Protein AF-A0A929YD66-F1 (afdb_monomer_lite)

Sequence (95 aa):
MQHFTNYSMDYKRYLRIQWRLEWFYDFHPESFDDIPPEQKKLLQETFLYDAPDEGYPESLRDFYDEKISNNKTLHKEMLLAVDALYKVAGAGGVG

Structure (mmCIF, N/CA/C/O backbone):
data_AF-A0A929YD66-F1
#
_entry.id   AF-A0A929YD66-F1
#
loop_
_atom_site.group_PDB
_atom_site.id
_atom_site.type_symbol
_atom_site.label_atom_id
_atom_site.label_alt_id
_atom_site.label_comp_id
_atom_site.label_asym_id
_atom_site.label_entity_id
_atom_site.label_seq_id
_atom_site.pdbx_PDB_ins_code
_atom_site.Cartn_x
_atom_site.Cartn_y
_atom_site.Cartn_z
_atom_site.occupancy
_atom_site.B_iso_or_equiv
_atom_site.auth_seq_id
_atom_site.auth_comp_id
_atom_site.auth_asym_id
_atom_site.auth_atom_id
_atom_site.pdbx_PDB_model_num
ATOM 1 N N . MET A 1 1 ? -4.886 -16.147 -15.320 1.00 40.31 1 MET A N 1
ATOM 2 C CA . MET A 1 1 ? -4.914 -14.688 -15.082 1.00 40.31 1 MET A CA 1
ATOM 3 C C . MET A 1 1 ? -5.963 -14.406 -14.020 1.00 40.31 1 MET A C 1
ATOM 5 O O . MET A 1 1 ? -7.141 -14.613 -14.284 1.00 40.31 1 MET A O 1
ATOM 9 N N . GLN A 1 2 ? -5.567 -14.049 -12.795 1.00 43.84 2 GLN A N 1
ATOM 10 C CA . GLN A 1 2 ? -6.547 -13.610 -11.799 1.00 43.84 2 GLN A CA 1
ATOM 11 C C . GLN A 1 2 ? -6.960 -12.185 -12.161 1.00 43.84 2 GLN A C 1
ATOM 13 O O . GLN A 1 2 ? -6.190 -11.245 -12.011 1.00 43.84 2 GLN A O 1
ATOM 18 N N . HIS A 1 3 ? -8.158 -12.038 -12.719 1.00 44.62 3 HIS A N 1
ATOM 19 C CA . HIS A 1 3 ? -8.727 -10.737 -13.030 1.00 44.62 3 HIS A CA 1
ATOM 20 C C . HIS A 1 3 ? -9.065 -10.021 -11.713 1.00 44.62 3 HIS A C 1
ATOM 22 O O . HIS A 1 3 ? -10.041 -10.351 -11.042 1.00 44.62 3 HIS A O 1
ATOM 28 N N . PHE A 1 4 ? -8.257 -9.031 -11.332 1.00 49.56 4 PHE A N 1
ATOM 29 C CA . PHE A 1 4 ? -8.446 -8.183 -10.145 1.00 49.56 4 PHE A CA 1
ATOM 30 C C . PHE A 1 4 ? -9.652 -7.223 -10.241 1.00 49.56 4 PHE A C 1
ATOM 32 O O . PHE A 1 4 ? -9.770 -6.290 -9.456 1.00 49.56 4 PHE A O 1
ATOM 39 N N . THR A 1 5 ? -10.567 -7.423 -11.191 1.00 46.28 5 THR A N 1
ATOM 40 C CA . THR A 1 5 ? -11.614 -6.451 -11.539 1.00 46.28 5 THR A CA 1
ATOM 41 C C . THR A 1 5 ? -12.874 -6.528 -10.676 1.00 46.28 5 THR A C 1
ATOM 43 O O . THR A 1 5 ? -13.737 -5.668 -10.821 1.00 46.28 5 THR A O 1
ATOM 46 N N . ASN A 1 6 ? -12.990 -7.505 -9.766 1.00 48.34 6 ASN A N 1
ATOM 47 C CA . ASN A 1 6 ? -14.209 -7.714 -8.969 1.00 48.34 6 ASN A CA 1
ATOM 48 C C . ASN A 1 6 ? -13.975 -7.882 -7.457 1.00 48.34 6 ASN A C 1
ATOM 50 O O . ASN A 1 6 ? -14.855 -8.348 -6.738 1.00 48.34 6 ASN A O 1
ATOM 54 N N . TYR A 1 7 ? -12.783 -7.543 -6.960 1.00 57.28 7 TYR A N 1
ATOM 55 C CA . TYR A 1 7 ? -12.424 -7.792 -5.567 1.00 57.28 7 TYR A CA 1
ATOM 56 C C . TYR A 1 7 ? -12.316 -6.495 -4.772 1.00 57.28 7 TYR A C 1
ATOM 58 O O . TYR A 1 7 ? -11.429 -5.681 -5.010 1.00 57.28 7 TYR A O 1
ATOM 66 N N . SER A 1 8 ? -13.189 -6.331 -3.780 1.00 74.88 8 SER A N 1
ATOM 67 C CA . SER A 1 8 ? -13.003 -5.328 -2.735 1.00 74.88 8 SER A CA 1
ATOM 68 C C . SER A 1 8 ? -11.682 -5.579 -2.001 1.00 74.88 8 SER A C 1
ATOM 70 O O . SER A 1 8 ? -11.364 -6.723 -1.663 1.00 74.88 8 SER A O 1
ATOM 72 N N . MET A 1 9 ? -10.923 -4.517 -1.733 1.00 87.25 9 MET A N 1
ATOM 73 C CA . MET A 1 9 ? -9.783 -4.566 -0.822 1.00 87.25 9 MET A CA 1
ATOM 74 C C . MET A 1 9 ? -10.309 -4.659 0.610 1.00 87.25 9 MET A C 1
ATOM 76 O O . MET A 1 9 ? -10.412 -3.644 1.273 1.00 87.25 9 MET A O 1
ATOM 80 N N . ASP A 1 10 ? -10.726 -5.844 1.063 1.00 92.38 10 ASP A N 1
ATOM 81 C CA . ASP A 1 10 ? -11.074 -6.043 2.474 1.00 92.38 10 ASP A CA 1
ATOM 82 C C . ASP A 1 10 ? -9.817 -6.054 3.364 1.00 92.38 10 ASP A C 1
ATOM 84 O O . ASP A 1 10 ? -8.704 -6.274 2.882 1.00 92.38 10 ASP A O 1
ATOM 88 N N . TYR A 1 11 ? -9.983 -5.876 4.678 1.00 94.56 11 TYR A N 1
ATOM 89 C CA . TYR A 1 11 ? -8.850 -5.814 5.608 1.00 94.56 11 TYR A CA 1
ATOM 90 C C . TYR A 1 11 ? -7.959 -7.072 5.582 1.00 94.56 11 TYR A C 1
ATOM 92 O O . TYR A 1 11 ? -6.738 -6.984 5.682 1.00 94.56 11 TYR A O 1
ATOM 100 N N . LYS A 1 12 ? -8.535 -8.269 5.393 1.00 95.12 12 LYS A N 1
ATOM 101 C CA . LYS A 1 12 ? -7.743 -9.512 5.311 1.00 95.12 12 LYS A CA 1
ATOM 102 C C . LYS A 1 12 ? -6.929 -9.577 4.024 1.00 95.12 12 LYS A C 1
ATOM 104 O O . LYS A 1 12 ? -5.893 -10.239 3.976 1.00 95.12 12 LYS A O 1
ATOM 109 N N . ARG A 1 13 ? -7.434 -8.996 2.940 1.00 93.00 13 ARG A N 1
ATOM 110 C CA . ARG A 1 13 ? -6.720 -8.879 1.671 1.00 93.00 13 ARG A CA 1
ATOM 111 C C . ARG A 1 13 ? -5.627 -7.824 1.764 1.00 93.00 13 ARG A C 1
ATOM 113 O O . ARG A 1 13 ? -4.520 -8.104 1.321 1.00 93.00 13 ARG A O 1
ATOM 120 N N . TYR A 1 14 ? -5.930 -6.685 2.379 1.00 95.44 14 TYR A N 1
ATOM 121 C CA . TYR A 1 14 ? -4.972 -5.628 2.676 1.00 95.44 14 TYR A CA 1
ATOM 122 C C . TYR A 1 14 ? -3.735 -6.188 3.394 1.00 95.44 14 TYR A C 1
ATOM 124 O O . TYR A 1 14 ? -2.642 -6.110 2.843 1.00 95.44 14 TYR A O 1
ATOM 132 N N . LEU A 1 15 ? -3.917 -6.893 4.521 1.00 95.25 15 LEU A N 1
ATOM 133 C CA . LEU A 1 15 ? -2.803 -7.494 5.272 1.00 95.25 15 LEU A CA 1
ATOM 134 C C . LEU A 1 15 ? -1.992 -8.508 4.451 1.00 95.25 15 LEU A C 1
ATOM 136 O O . LEU A 1 15 ? -0.769 -8.547 4.525 1.00 95.25 15 LEU A O 1
ATOM 140 N N . ARG A 1 16 ? -2.665 -9.330 3.633 1.00 94.31 16 ARG A N 1
ATOM 141 C CA . ARG A 1 16 ? -1.981 -10.306 2.768 1.00 94.31 16 ARG A CA 1
ATOM 142 C C . ARG A 1 16 ? -1.110 -9.641 1.708 1.00 94.31 16 ARG A C 1
ATOM 144 O O . ARG A 1 16 ? -0.059 -10.178 1.374 1.00 94.31 16 ARG A O 1
ATOM 151 N N . ILE A 1 17 ? -1.565 -8.520 1.155 1.00 94.25 17 ILE A N 1
ATOM 152 C CA . ILE A 1 17 ? -0.778 -7.752 0.191 1.00 94.25 17 ILE A CA 1
ATOM 153 C C . ILE A 1 17 ? 0.364 -7.042 0.912 1.00 94.25 17 ILE A C 1
ATOM 155 O O . ILE A 1 17 ? 1.486 -7.134 0.431 1.00 94.25 17 ILE A O 1
ATOM 159 N N . GLN A 1 18 ? 0.108 -6.436 2.075 1.00 93.56 18 GLN A N 1
ATOM 160 C CA . GLN A 1 18 ? 1.130 -5.775 2.887 1.00 93.56 18 GLN A CA 1
ATOM 161 C C . GLN A 1 18 ? 2.324 -6.702 3.164 1.00 93.56 18 GLN A C 1
ATOM 163 O O . GLN A 1 18 ? 3.429 -6.401 2.728 1.00 93.56 18 GLN A O 1
ATOM 168 N N . TRP A 1 19 ? 2.095 -7.886 3.744 1.00 91.62 19 TRP A N 1
ATOM 169 C CA . TRP A 1 19 ? 3.167 -8.864 4.001 1.00 91.62 19 TRP A CA 1
ATOM 170 C C . TRP A 1 19 ? 3.931 -9.286 2.747 1.00 91.62 19 TRP A C 1
ATOM 172 O O . TRP A 1 19 ? 5.113 -9.622 2.793 1.00 91.62 19 TRP A O 1
ATOM 182 N N . ARG A 1 20 ? 3.256 -9.314 1.597 1.00 91.38 20 ARG A N 1
ATOM 183 C CA . ARG A 1 20 ? 3.897 -9.698 0.344 1.00 91.38 20 ARG A CA 1
ATOM 184 C C . ARG A 1 20 ? 4.724 -8.562 -0.251 1.00 91.38 20 ARG A C 1
ATOM 186 O O . ARG A 1 20 ? 5.733 -8.848 -0.886 1.00 91.38 20 ARG A O 1
ATOM 193 N N . LEU A 1 21 ? 4.310 -7.313 -0.049 1.00 92.19 21 LEU A N 1
ATOM 194 C CA . LEU A 1 21 ? 5.084 -6.133 -0.423 1.00 92.19 21 LEU A CA 1
ATOM 195 C C . LEU A 1 21 ? 6.305 -5.957 0.477 1.00 92.19 21 LEU A C 1
ATOM 197 O O . LEU A 1 21 ? 7.366 -5.668 -0.055 1.00 92.19 21 LEU A O 1
ATOM 201 N N . GLU A 1 22 ? 6.188 -6.226 1.780 1.00 90.19 22 GLU A N 1
ATOM 202 C CA . GLU A 1 22 ? 7.337 -6.299 2.699 1.00 90.19 22 GLU A CA 1
ATOM 203 C C . GLU A 1 22 ? 8.368 -7.319 2.192 1.00 90.19 22 GLU A C 1
ATOM 205 O O . GLU A 1 22 ? 9.538 -6.996 2.029 1.00 90.19 22 GLU A O 1
ATOM 210 N N . TRP A 1 23 ? 7.922 -8.516 1.789 1.00 91.12 23 TRP A N 1
ATOM 211 C CA . TRP A 1 23 ? 8.815 -9.500 1.169 1.00 91.12 23 TRP A CA 1
ATOM 212 C C . TRP A 1 23 ? 9.457 -8.991 -0.134 1.00 91.12 23 TRP A C 1
ATOM 214 O O . TRP A 1 23 ? 10.647 -9.194 -0.354 1.00 91.12 23 TRP A O 1
ATOM 224 N N . PHE A 1 24 ? 8.704 -8.331 -1.021 1.00 91.00 24 PHE A N 1
ATOM 225 C CA . PHE A 1 24 ? 9.313 -7.740 -2.218 1.00 91.00 24 PHE A CA 1
ATOM 226 C C . PHE A 1 24 ? 10.337 -6.664 -1.852 1.00 91.00 24 PHE A C 1
ATOM 228 O O . PHE A 1 24 ? 11.365 -6.585 -2.507 1.00 91.00 24 PHE A O 1
ATOM 235 N N . TYR A 1 25 ? 10.084 -5.864 -0.820 1.00 89.69 25 TYR A N 1
ATOM 236 C CA . TYR A 1 25 ? 10.994 -4.807 -0.392 1.00 89.69 25 TYR A CA 1
ATOM 237 C C . TYR A 1 25 ? 12.306 -5.378 0.160 1.00 89.69 25 TYR A C 1
ATOM 239 O O . TYR A 1 25 ? 13.380 -4.905 -0.200 1.00 89.69 25 TYR A O 1
ATOM 247 N N . ASP A 1 26 ? 12.226 -6.448 0.953 1.00 90.19 26 ASP A N 1
ATOM 248 C CA . ASP A 1 26 ? 13.396 -7.089 1.559 1.00 90.19 26 ASP A CA 1
ATOM 249 C C . ASP A 1 26 ? 14.253 -7.870 0.550 1.00 90.19 26 ASP A C 1
ATOM 251 O O . ASP A 1 26 ? 15.476 -7.930 0.686 1.00 90.19 26 ASP A O 1
ATOM 255 N N . PHE A 1 27 ? 13.624 -8.506 -0.447 1.00 90.50 27 PHE A N 1
ATOM 256 C CA . PHE A 1 27 ? 14.301 -9.465 -1.332 1.00 90.50 27 PHE A CA 1
ATOM 257 C C . PHE A 1 27 ? 14.453 -9.004 -2.785 1.00 90.50 27 PHE A C 1
ATOM 259 O O . PHE A 1 27 ? 15.335 -9.510 -3.476 1.00 90.50 27 PHE A O 1
ATOM 266 N N . HIS A 1 28 ? 13.608 -8.081 -3.244 1.00 90.00 28 HIS A N 1
ATOM 267 C CA . HIS A 1 28 ? 13.569 -7.574 -4.620 1.00 90.00 28 HIS A CA 1
ATOM 268 C C . HIS A 1 28 ? 13.249 -6.066 -4.685 1.00 90.00 28 HIS A C 1
ATOM 270 O O . HIS A 1 28 ? 12.320 -5.663 -5.404 1.00 90.00 28 HIS A O 1
ATOM 276 N N . PRO A 1 29 ? 13.960 -5.209 -3.926 1.00 90.31 29 PRO A N 1
ATOM 277 C CA . PRO A 1 29 ? 13.675 -3.775 -3.884 1.00 90.31 29 PRO A CA 1
ATOM 278 C C . PRO A 1 29 ? 13.742 -3.116 -5.271 1.00 90.31 29 PRO A C 1
ATOM 280 O O . PRO A 1 29 ? 12.985 -2.182 -5.538 1.00 90.31 29 PRO A O 1
ATOM 283 N N . GLU A 1 30 ? 14.563 -3.646 -6.184 1.00 91.06 30 GLU A N 1
ATOM 284 C CA . GLU A 1 30 ? 14.690 -3.184 -7.570 1.00 91.06 30 GLU A CA 1
ATOM 285 C C . GLU A 1 30 ? 13.364 -3.226 -8.342 1.00 91.06 30 GLU A C 1
ATOM 287 O O . GLU A 1 30 ? 13.110 -2.373 -9.189 1.00 91.06 30 GLU A O 1
ATOM 292 N N . SER A 1 31 ? 12.462 -4.151 -7.993 1.00 90.88 31 SER A N 1
ATOM 293 C CA . SER A 1 31 ? 11.153 -4.265 -8.650 1.00 90.88 31 SER A CA 1
ATOM 294 C C . SER A 1 31 ? 10.299 -3.008 -8.465 1.00 90.88 31 SER A C 1
ATOM 296 O O . SER A 1 31 ? 9.448 -2.702 -9.298 1.00 90.88 31 SER A O 1
ATOM 298 N N . PHE A 1 32 ? 10.505 -2.258 -7.380 1.00 91.50 32 PHE A N 1
ATOM 299 C CA . PHE A 1 32 ? 9.776 -1.014 -7.141 1.00 91.50 32 PHE A CA 1
ATOM 300 C C . PHE A 1 32 ? 10.301 0.155 -7.978 1.00 91.50 32 PHE A C 1
ATOM 302 O O . PHE A 1 32 ? 9.568 1.126 -8.163 1.00 91.50 32 PHE A O 1
ATOM 309 N N . ASP A 1 33 ? 11.535 0.089 -8.478 1.00 90.75 33 ASP A N 1
ATOM 310 C CA . ASP A 1 33 ? 12.095 1.116 -9.364 1.00 90.75 33 ASP A CA 1
ATOM 311 C C . ASP A 1 33 ? 11.604 0.958 -10.811 1.00 90.75 33 ASP A C 1
ATOM 313 O O . ASP A 1 33 ? 11.571 1.933 -11.563 1.00 90.75 33 ASP A O 1
ATOM 317 N N . ASP A 1 34 ? 11.137 -0.241 -11.169 1.00 93.06 34 ASP A N 1
ATOM 318 C CA . ASP A 1 34 ? 10.636 -0.577 -12.505 1.00 93.06 34 ASP A CA 1
ATOM 319 C C . ASP A 1 34 ? 9.132 -0.295 -12.703 1.00 93.06 34 ASP A C 1
ATOM 321 O O . ASP A 1 34 ? 8.610 -0.429 -13.816 1.00 93.06 34 ASP A O 1
ATOM 325 N N . ILE A 1 35 ? 8.411 0.117 -11.654 1.00 94.44 35 ILE A N 1
ATOM 326 C CA . ILE A 1 35 ? 7.014 0.575 -11.758 1.00 94.44 35 ILE A CA 1
ATOM 327 C C . ILE A 1 35 ? 6.925 2.110 -11.849 1.00 94.44 35 ILE A C 1
ATOM 329 O O . ILE A 1 35 ? 7.812 2.817 -11.371 1.00 94.44 35 ILE A O 1
ATOM 333 N N . PRO A 1 36 ? 5.842 2.674 -12.425 1.00 95.56 36 PRO A N 1
ATOM 334 C CA . PRO A 1 36 ? 5.639 4.120 -12.466 1.00 95.56 36 PRO A CA 1
ATOM 335 C C . PRO A 1 36 ? 5.790 4.793 -11.085 1.00 95.56 36 PRO A C 1
ATOM 337 O O . PRO A 1 36 ? 5.230 4.285 -10.109 1.00 95.56 36 PRO A O 1
ATOM 340 N N . PRO A 1 37 ? 6.438 5.975 -10.987 1.00 94.62 37 PRO A N 1
ATOM 341 C CA . PRO A 1 37 ? 6.679 6.647 -9.705 1.00 94.62 37 PRO A CA 1
ATOM 342 C C . PRO A 1 37 ? 5.414 6.909 -8.879 1.00 94.62 37 PRO A C 1
ATOM 344 O O . PRO A 1 37 ? 5.431 6.789 -7.658 1.00 94.62 37 PRO A O 1
ATOM 347 N N . GLU A 1 38 ? 4.296 7.221 -9.538 1.00 95.25 38 GLU A N 1
ATOM 348 C CA . GLU A 1 38 ? 3.001 7.424 -8.875 1.00 95.25 38 GLU A CA 1
ATOM 349 C C . GLU A 1 38 ? 2.472 6.133 -8.234 1.00 95.25 38 GLU A C 1
ATOM 351 O O . GLU A 1 38 ? 1.921 6.168 -7.136 1.00 95.25 38 GLU A O 1
ATOM 356 N N . GLN A 1 39 ? 2.685 4.982 -8.879 1.00 95.56 39 GLN A N 1
ATOM 357 C CA . GLN A 1 39 ? 2.299 3.677 -8.341 1.00 95.56 39 GLN A CA 1
ATOM 358 C C . GLN A 1 39 ? 3.216 3.253 -7.197 1.00 95.56 39 GLN A C 1
ATOM 360 O O . GLN A 1 39 ? 2.719 2.780 -6.178 1.00 95.56 39 GLN A O 1
ATOM 365 N N . LYS A 1 40 ? 4.532 3.481 -7.321 1.00 94.69 40 LYS A N 1
ATOM 366 C CA . LYS A 1 40 ? 5.485 3.268 -6.222 1.00 94.69 40 LYS A CA 1
ATOM 367 C C . LYS A 1 40 ? 5.085 4.080 -4.993 1.00 94.69 40 LYS A C 1
ATOM 369 O O . LYS A 1 40 ? 4.964 3.526 -3.907 1.00 94.69 40 LYS A O 1
ATOM 374 N N . LYS A 1 41 ? 4.815 5.375 -5.170 1.00 93.62 41 LYS A N 1
ATOM 375 C CA . LYS A 1 41 ? 4.386 6.258 -4.082 1.00 93.62 41 LYS A CA 1
ATOM 376 C C . LYS A 1 41 ? 3.074 5.789 -3.453 1.00 93.62 41 LYS A C 1
ATOM 378 O O . LYS A 1 41 ? 2.979 5.711 -2.235 1.00 93.62 41 LYS A O 1
ATOM 383 N N . LEU A 1 42 ? 2.091 5.420 -4.273 1.00 95.38 42 LEU A N 1
ATOM 384 C CA . LEU A 1 42 ? 0.818 4.896 -3.787 1.00 95.38 42 LEU A CA 1
ATOM 385 C C . LEU A 1 42 ? 1.006 3.642 -2.923 1.00 95.38 42 LEU A C 1
ATOM 387 O O . LEU A 1 42 ? 0.407 3.538 -1.853 1.00 95.38 42 LEU A O 1
ATOM 391 N N . LEU A 1 43 ? 1.810 2.678 -3.379 1.00 94.38 43 LEU A N 1
ATOM 392 C CA . LEU A 1 43 ? 2.060 1.459 -2.614 1.00 94.38 43 LEU A CA 1
ATOM 393 C C . LEU A 1 43 ? 2.792 1.781 -1.301 1.00 94.38 43 LEU A C 1
ATOM 395 O O . LEU A 1 43 ? 2.431 1.217 -0.271 1.00 94.38 43 LEU A O 1
ATOM 399 N N . GLN A 1 44 ? 3.745 2.717 -1.316 1.00 92.19 44 GLN A N 1
ATOM 400 C CA . GLN A 1 44 ? 4.475 3.158 -0.123 1.00 92.19 44 GLN A CA 1
ATOM 401 C C . GLN A 1 44 ? 3.531 3.788 0.910 1.00 92.19 44 GLN A C 1
ATOM 403 O O . GLN A 1 44 ? 3.516 3.391 2.071 1.00 92.19 44 GLN A O 1
ATOM 408 N N . GLU A 1 45 ? 2.677 4.717 0.479 1.00 92.56 45 GLU A N 1
ATOM 409 C CA . GLU A 1 45 ? 1.739 5.423 1.359 1.00 92.56 45 GLU A CA 1
ATOM 410 C C . GLU A 1 45 ? 0.621 4.520 1.891 1.00 92.56 45 GLU A C 1
ATOM 412 O O . GLU A 1 45 ? 0.107 4.757 2.982 1.00 92.56 45 GLU A O 1
ATOM 417 N N . THR A 1 46 ? 0.218 3.498 1.130 1.00 93.56 46 THR A N 1
ATOM 418 C CA . THR A 1 46 ? -0.921 2.645 1.504 1.00 93.56 46 THR A CA 1
ATOM 419 C C . THR A 1 46 ? -0.525 1.360 2.206 1.00 93.56 46 THR A C 1
ATOM 421 O O . THR A 1 46 ? -1.328 0.861 2.982 1.00 93.56 46 THR A O 1
ATOM 424 N N . PHE A 1 47 ? 0.671 0.823 1.966 1.00 92.06 47 PHE A N 1
ATOM 425 C CA . PHE A 1 47 ? 1.148 -0.412 2.598 1.00 92.06 47 PHE A CA 1
ATOM 426 C C . PHE A 1 47 ? 2.329 -0.197 3.543 1.00 92.06 47 PHE A C 1
ATOM 428 O O . PHE A 1 47 ? 2.749 -1.150 4.193 1.00 92.06 47 PHE A O 1
ATOM 435 N N . LEU A 1 48 ? 2.808 1.044 3.665 1.00 87.94 48 LEU A N 1
ATOM 436 C CA . LEU A 1 48 ? 3.708 1.494 4.727 1.00 87.94 48 LEU A CA 1
ATOM 437 C C . LEU A 1 48 ? 5.068 0.780 4.750 1.00 87.94 48 LEU A C 1
ATOM 439 O O . LEU A 1 48 ? 5.721 0.738 5.790 1.00 87.94 48 LEU A O 1
ATOM 443 N N . TYR A 1 49 ? 5.521 0.244 3.613 1.00 78.38 49 TYR A N 1
ATOM 444 C CA . TYR A 1 49 ? 6.930 -0.123 3.476 1.00 78.38 49 TYR A CA 1
ATOM 445 C C . TYR A 1 49 ? 7.764 1.161 3.407 1.00 78.38 49 TYR A C 1
ATOM 447 O O . TYR A 1 49 ? 7.320 2.149 2.826 1.00 78.38 49 TYR A O 1
ATOM 455 N N . ASP A 1 50 ? 8.948 1.171 4.020 1.00 79.25 50 ASP A N 1
ATOM 456 C CA . ASP A 1 50 ? 9.830 2.352 4.103 1.00 79.25 50 ASP A CA 1
ATOM 457 C C . ASP A 1 50 ? 9.244 3.559 4.876 1.00 79.25 50 ASP A C 1
ATOM 459 O O . ASP A 1 50 ? 9.775 4.668 4.819 1.00 79.25 50 ASP A O 1
ATOM 463 N N . ALA A 1 51 ? 8.140 3.375 5.611 1.00 82.25 51 ALA A N 1
ATOM 464 C CA . ALA A 1 51 ? 7.651 4.395 6.535 1.00 82.25 51 ALA A CA 1
ATOM 465 C C . ALA A 1 51 ? 8.609 4.500 7.740 1.00 82.25 51 ALA A C 1
ATOM 467 O O . ALA A 1 51 ? 8.977 3.466 8.302 1.00 82.25 51 ALA A O 1
ATOM 468 N N . PRO A 1 52 ? 9.012 5.714 8.170 1.00 80.94 52 PRO A N 1
ATOM 469 C CA . PRO A 1 52 ? 9.794 5.866 9.393 1.00 80.94 52 PRO A CA 1
ATOM 470 C C . PRO A 1 52 ? 8.975 5.385 10.594 1.00 80.94 52 PRO A C 1
ATOM 472 O O . PRO A 1 52 ? 7.752 5.523 10.589 1.00 80.94 52 PRO A O 1
ATOM 475 N N . ASP A 1 53 ? 9.637 4.900 11.647 1.00 80.12 53 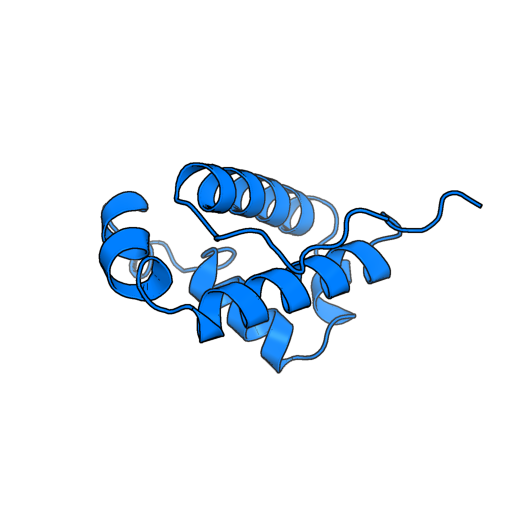ASP A N 1
ATOM 476 C CA . ASP A 1 53 ? 8.963 4.407 12.862 1.00 80.12 53 ASP A CA 1
ATOM 477 C C . ASP A 1 53 ? 7.976 5.438 13.442 1.00 80.12 53 ASP A C 1
ATOM 479 O O . ASP A 1 53 ? 6.876 5.094 13.862 1.00 80.12 53 ASP A O 1
ATOM 483 N N . GLU A 1 54 ? 8.333 6.725 13.394 1.00 80.19 54 GLU A N 1
ATOM 484 C CA . GLU A 1 54 ? 7.495 7.849 13.841 1.00 80.19 54 GLU A CA 1
ATOM 485 C C . GLU A 1 54 ? 6.242 8.069 12.971 1.00 80.19 54 GLU A C 1
ATOM 487 O O . GLU A 1 54 ? 5.278 8.694 13.410 1.00 80.19 54 GLU A O 1
ATOM 492 N N . GLY A 1 55 ? 6.262 7.583 11.729 1.00 76.69 55 GLY A N 1
ATOM 493 C CA . GLY A 1 55 ? 5.164 7.658 10.766 1.00 76.69 55 GLY A CA 1
ATOM 494 C C . GLY A 1 55 ? 4.326 6.382 10.679 1.00 76.69 55 GLY A C 1
ATOM 495 O O . GLY A 1 55 ? 3.345 6.362 9.932 1.00 76.69 55 GLY A O 1
ATOM 496 N N . TYR A 1 56 ? 4.687 5.325 11.413 1.00 85.19 56 TYR A N 1
ATOM 497 C CA . TYR A 1 56 ? 3.930 4.078 11.420 1.00 85.19 56 TYR A CA 1
ATOM 498 C C . TYR A 1 56 ? 2.688 4.211 12.320 1.00 85.19 56 TYR A C 1
ATOM 500 O O . TYR A 1 56 ? 2.793 4.683 13.454 1.00 85.19 56 TYR A O 1
ATOM 508 N N . PRO A 1 57 ? 1.487 3.816 11.859 1.00 89.31 57 PRO A N 1
ATOM 509 C CA . PRO A 1 57 ? 0.280 3.925 12.665 1.00 89.31 57 PRO A CA 1
ATOM 510 C C . PRO A 1 57 ? 0.329 2.970 13.862 1.00 89.31 57 PRO A C 1
ATOM 512 O O . PRO A 1 57 ? 0.776 1.830 13.743 1.00 89.31 57 PRO A O 1
ATOM 515 N N . GLU A 1 58 ? -0.248 3.385 14.992 1.00 90.06 58 GLU A N 1
ATOM 516 C CA . GLU A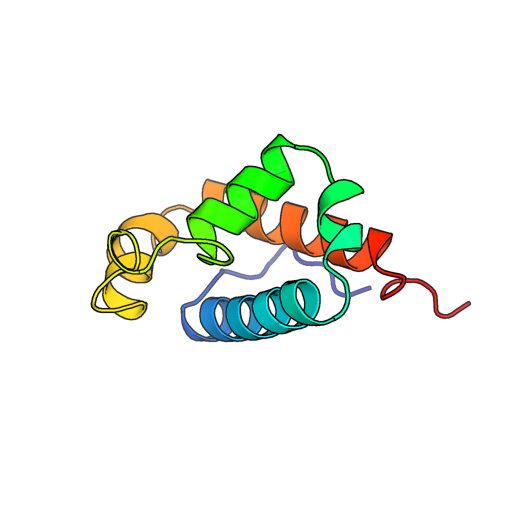 1 58 ? -0.401 2.525 16.180 1.00 90.06 58 GLU A CA 1
ATOM 517 C C . GLU A 1 58 ? -1.199 1.240 15.877 1.00 90.06 58 GLU A C 1
ATOM 519 O O . GLU A 1 58 ? -1.030 0.212 16.532 1.00 90.06 58 GLU A O 1
ATOM 524 N N . SER A 1 59 ? -2.076 1.296 14.870 1.00 93.44 59 SER A N 1
ATOM 525 C CA . SER A 1 59 ? -2.962 0.211 14.463 1.00 93.44 59 SER A CA 1
ATOM 526 C C . SER A 1 59 ? -3.169 0.222 12.950 1.00 93.44 59 SER A C 1
ATOM 528 O O . SER A 1 59 ? -3.789 1.126 12.386 1.00 93.44 59 SER A O 1
ATOM 530 N N . LEU A 1 60 ? -2.711 -0.842 12.282 1.00 93.12 60 LEU A N 1
ATOM 531 C CA . LEU A 1 60 ? -2.986 -1.072 10.856 1.00 93.12 60 LEU A CA 1
ATOM 532 C C . LEU A 1 60 ? -4.487 -1.176 10.566 1.00 93.12 60 LEU A C 1
ATOM 534 O O . LEU A 1 60 ? -4.929 -0.866 9.460 1.00 93.12 60 LEU A O 1
ATOM 538 N N . ARG A 1 61 ? -5.276 -1.616 11.555 1.00 95.50 61 ARG A N 1
ATOM 539 C CA . ARG A 1 61 ? -6.725 -1.718 11.417 1.00 95.50 61 ARG A CA 1
ATOM 540 C C . ARG A 1 61 ? -7.366 -0.342 11.336 1.00 95.50 61 ARG A C 1
ATOM 542 O O . ARG A 1 61 ? -8.173 -0.124 10.437 1.00 95.50 61 ARG A O 1
ATOM 549 N N . ASP A 1 62 ? -6.985 0.559 12.233 1.00 95.56 62 ASP A N 1
ATOM 550 C CA . ASP A 1 62 ? -7.550 1.907 12.281 1.00 95.56 62 ASP A CA 1
ATOM 551 C C . ASP A 1 62 ? -7.105 2.720 11.063 1.00 95.56 62 ASP A C 1
ATOM 553 O O . ASP A 1 62 ? -7.933 3.366 10.423 1.00 95.56 62 ASP A O 1
ATOM 557 N N . PHE A 1 63 ? -5.839 2.578 10.648 1.00 95.19 63 PHE A N 1
ATOM 558 C CA . PHE A 1 63 ? -5.345 3.151 9.394 1.00 95.19 63 PHE A CA 1
ATOM 559 C C . PHE A 1 63 ? -6.165 2.686 8.180 1.00 95.19 63 PHE A C 1
ATOM 561 O O . PHE A 1 63 ? -6.620 3.504 7.376 1.00 95.19 63 PHE A O 1
ATOM 568 N N . TYR A 1 64 ? -6.397 1.374 8.057 1.00 95.88 64 TYR A N 1
ATOM 569 C CA . TYR A 1 64 ? -7.212 0.820 6.977 1.00 95.88 64 TYR A CA 1
ATOM 570 C C . TYR A 1 64 ? -8.660 1.326 7.040 1.00 95.88 64 TYR A C 1
ATOM 572 O O . TYR A 1 64 ? -9.216 1.716 6.010 1.00 95.88 64 TYR A O 1
ATOM 580 N N . ASP A 1 65 ? -9.282 1.330 8.220 1.00 95.81 65 ASP A N 1
ATOM 581 C CA . ASP A 1 65 ? -10.675 1.751 8.374 1.00 95.81 65 ASP A CA 1
ATOM 582 C C . ASP A 1 65 ? -10.843 3.247 8.035 1.00 95.81 65 ASP A C 1
ATOM 584 O O . ASP A 1 65 ? -11.808 3.597 7.348 1.00 95.81 65 ASP A O 1
ATOM 588 N N . GLU A 1 66 ? -9.882 4.103 8.401 1.00 94.69 66 GLU A N 1
ATOM 589 C CA . GLU A 1 66 ? -9.899 5.546 8.122 1.00 94.69 66 GLU A CA 1
ATOM 590 C C . GLU A 1 66 ? -9.584 5.888 6.657 1.00 94.69 66 GLU A C 1
ATOM 592 O O . GLU A 1 66 ? -10.298 6.679 6.033 1.00 94.69 66 GLU A O 1
ATOM 597 N N . LYS A 1 67 ? -8.503 5.331 6.096 1.00 92.69 67 LYS A N 1
ATOM 598 C CA . LYS A 1 67 ? -7.958 5.780 4.801 1.00 92.69 67 LYS A CA 1
ATOM 599 C C . LYS A 1 67 ? -8.420 4.944 3.613 1.00 92.69 67 LYS A C 1
ATOM 601 O O . LYS A 1 67 ? -8.511 5.465 2.500 1.00 92.69 67 LYS A O 1
ATOM 606 N N . ILE A 1 68 ? -8.695 3.658 3.832 1.00 94.69 68 ILE A N 1
ATOM 607 C CA . ILE A 1 68 ? -8.822 2.672 2.752 1.00 94.69 68 ILE A CA 1
ATOM 608 C C . ILE A 1 68 ? -10.265 2.187 2.617 1.00 94.69 68 ILE A C 1
ATOM 610 O O . ILE A 1 68 ? -10.844 2.323 1.543 1.00 94.69 68 ILE A O 1
ATOM 614 N N . SER A 1 69 ? -10.875 1.704 3.703 1.00 94.12 69 SER A N 1
ATOM 615 C CA . SER A 1 69 ? -12.088 0.867 3.698 1.00 94.12 69 SER A CA 1
ATOM 616 C C . SER A 1 69 ? -13.243 1.355 2.808 1.00 94.12 69 SER A C 1
ATOM 618 O O . SER A 1 69 ? -13.902 0.554 2.138 1.00 94.12 69 SER A O 1
ATOM 620 N N . ASN A 1 70 ? -13.479 2.669 2.775 1.00 91.19 70 ASN A N 1
ATOM 621 C CA . ASN A 1 70 ? -14.592 3.299 2.065 1.00 91.19 70 ASN A CA 1
ATOM 622 C C . ASN A 1 70 ? -14.180 3.952 0.731 1.00 91.19 70 ASN A C 1
ATOM 624 O O . ASN A 1 70 ? -15.034 4.474 0.009 1.00 91.19 70 ASN A O 1
ATOM 628 N N . ASN A 1 71 ? -12.896 3.905 0.363 1.00 93.00 71 ASN A N 1
ATOM 629 C CA . ASN A 1 71 ? -12.360 4.538 -0.837 1.00 93.00 71 ASN A CA 1
ATOM 630 C C . ASN A 1 71 ? -12.208 3.532 -1.991 1.00 93.00 71 ASN A C 1
ATOM 632 O O . ASN A 1 71 ? -11.156 2.941 -2.235 1.00 93.00 71 ASN A O 1
ATOM 636 N N . LYS A 1 72 ? -13.291 3.355 -2.756 1.00 91.00 72 LYS A N 1
ATOM 637 C CA . LYS A 1 72 ? -13.326 2.417 -3.893 1.00 91.00 72 LYS A CA 1
ATOM 638 C C . LYS A 1 72 ? -12.338 2.767 -5.009 1.00 91.00 72 LYS A C 1
ATOM 640 O O . LYS A 1 72 ? -11.845 1.855 -5.673 1.00 91.00 72 LYS A O 1
ATOM 645 N N . THR A 1 73 ? -12.071 4.053 -5.234 1.00 93.25 73 THR A N 1
ATOM 646 C CA . THR A 1 73 ? -11.087 4.495 -6.232 1.00 93.25 73 THR A CA 1
ATOM 647 C C . THR A 1 73 ? -9.694 4.055 -5.807 1.00 93.25 73 THR A C 1
ATOM 649 O O . THR A 1 73 ? -9.020 3.368 -6.573 1.00 93.25 73 THR A O 1
ATOM 652 N N . LEU A 1 74 ? -9.344 4.307 -4.544 1.00 94.19 74 LEU A N 1
ATOM 653 C CA . LEU A 1 74 ? -8.071 3.892 -3.965 1.00 94.19 74 LEU A CA 1
ATOM 654 C C . LEU A 1 74 ? -7.884 2.372 -4.021 1.00 94.19 74 LEU A C 1
ATOM 656 O O . LEU A 1 74 ? -6.829 1.904 -4.429 1.00 94.19 74 LEU A O 1
ATOM 660 N N . HIS A 1 75 ? -8.921 1.579 -3.724 1.00 93.88 75 HIS A N 1
ATOM 661 C CA . HIS A 1 75 ? -8.847 0.118 -3.864 1.00 93.88 75 HIS A CA 1
ATOM 662 C C . HIS A 1 75 ? -8.421 -0.316 -5.271 1.00 93.88 75 HIS A C 1
ATOM 664 O O . HIS A 1 75 ? -7.602 -1.224 -5.424 1.00 93.88 75 HIS A O 1
ATOM 670 N N . LYS A 1 76 ? -8.986 0.316 -6.306 1.00 93.62 76 LYS A N 1
ATOM 671 C CA . LYS A 1 76 ? -8.659 0.004 -7.699 1.00 93.62 76 LYS A CA 1
ATOM 672 C C . LYS A 1 76 ? -7.223 0.406 -8.025 1.00 93.62 76 LYS A C 1
ATOM 674 O O . LYS A 1 76 ? -6.511 -0.379 -8.644 1.00 93.62 76 LYS A O 1
ATOM 679 N N . GLU A 1 77 ? -6.808 1.597 -7.615 1.00 95.06 77 GLU A N 1
ATOM 680 C CA . GLU A 1 77 ? -5.455 2.107 -7.853 1.00 95.06 77 GLU A CA 1
ATOM 681 C C . GLU A 1 77 ? -4.402 1.240 -7.153 1.00 95.06 77 GLU A C 1
ATOM 683 O O . GLU A 1 77 ? -3.437 0.824 -7.793 1.00 95.06 77 GLU A O 1
ATOM 688 N N . MET A 1 78 ? -4.639 0.857 -5.893 1.00 94.44 78 MET A N 1
ATOM 689 C CA . MET A 1 78 ? -3.772 -0.056 -5.141 1.00 94.44 78 MET A CA 1
ATOM 690 C C . MET A 1 78 ? -3.631 -1.402 -5.858 1.00 94.44 78 MET A C 1
ATOM 692 O O . MET A 1 78 ? -2.522 -1.891 -6.042 1.00 94.44 78 MET A O 1
ATOM 696 N N . LEU A 1 79 ? -4.739 -2.008 -6.305 1.00 93.62 79 LEU A N 1
ATOM 697 C CA . LEU A 1 79 ? -4.692 -3.290 -7.019 1.00 93.62 79 LEU A CA 1
ATOM 698 C C . LEU A 1 79 ? -3.958 -3.190 -8.362 1.00 93.62 79 LEU A C 1
ATOM 700 O O . LEU A 1 79 ? -3.260 -4.132 -8.730 1.00 93.62 79 LEU A O 1
ATOM 704 N N . LEU A 1 80 ? -4.098 -2.073 -9.082 1.00 94.56 80 LEU A N 1
ATOM 705 C CA . LEU A 1 80 ? -3.368 -1.832 -10.330 1.00 94.56 80 LEU A CA 1
ATOM 706 C C . LEU A 1 80 ? -1.865 -1.672 -10.089 1.00 94.56 80 LEU A C 1
ATOM 708 O O . LEU A 1 80 ? -1.072 -2.224 -10.846 1.00 94.56 80 LEU A O 1
ATOM 712 N N . ALA A 1 81 ? -1.477 -0.957 -9.034 1.00 95.25 81 ALA A N 1
ATOM 713 C CA . ALA A 1 81 ? -0.077 -0.793 -8.669 1.00 95.25 81 ALA A CA 1
ATOM 714 C C . ALA A 1 81 ? 0.549 -2.120 -8.206 1.00 95.25 81 ALA A C 1
ATOM 716 O O . ALA A 1 81 ? 1.657 -2.458 -8.618 1.00 95.25 81 ALA A O 1
ATOM 717 N N . VAL A 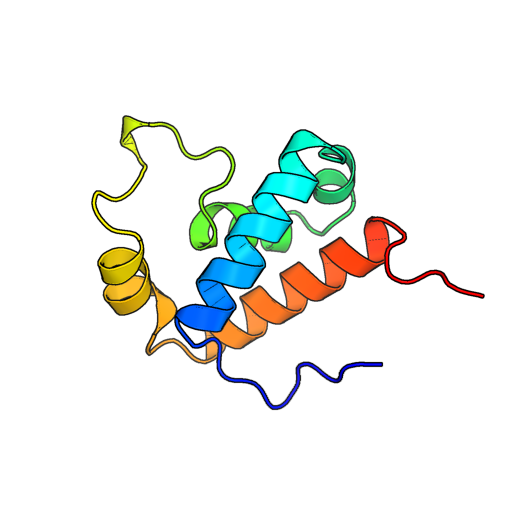1 82 ? -0.189 -2.927 -7.432 1.00 93.69 82 VAL A N 1
ATOM 718 C CA . VAL A 1 82 ? 0.232 -4.289 -7.070 1.00 93.69 82 VAL A CA 1
ATOM 719 C C . VAL A 1 82 ? 0.422 -5.137 -8.330 1.00 93.69 82 VAL A C 1
ATOM 721 O O . VAL A 1 82 ? 1.464 -5.760 -8.492 1.00 93.69 82 VAL A O 1
ATOM 724 N N . ASP A 1 83 ? -0.542 -5.148 -9.253 1.00 93.62 83 ASP A N 1
ATOM 725 C CA . ASP A 1 83 ? -0.432 -5.906 -10.507 1.00 93.62 83 ASP A CA 1
ATOM 726 C C . ASP A 1 83 ? 0.783 -5.480 -11.351 1.00 93.62 83 ASP A C 1
ATOM 728 O O . ASP A 1 83 ? 1.478 -6.336 -11.901 1.00 93.62 83 ASP A O 1
ATOM 732 N N . ALA A 1 84 ? 1.087 -4.179 -11.412 1.00 93.56 84 ALA A N 1
ATOM 733 C CA . ALA A 1 84 ? 2.289 -3.673 -12.069 1.00 93.56 84 ALA A CA 1
ATOM 734 C C . ALA A 1 84 ? 3.571 -4.210 -11.416 1.00 93.56 84 ALA A C 1
ATOM 736 O O . ALA A 1 84 ? 4.435 -4.725 -12.127 1.00 93.56 84 ALA A O 1
ATOM 737 N N . LEU A 1 85 ? 3.657 -4.184 -10.081 1.00 93.69 85 LEU A N 1
ATOM 738 C CA . LEU A 1 85 ? 4.810 -4.710 -9.344 1.00 93.69 85 LEU A CA 1
ATOM 739 C C . LEU A 1 85 ? 5.034 -6.204 -9.622 1.00 93.69 85 LEU A C 1
ATOM 741 O O . LEU A 1 85 ? 6.145 -6.633 -9.918 1.00 93.69 85 LEU A O 1
ATOM 745 N N . TYR A 1 86 ? 3.971 -7.009 -9.590 1.00 91.00 86 TYR A N 1
ATOM 746 C CA . TYR A 1 86 ? 4.076 -8.444 -9.878 1.00 91.00 86 TYR A CA 1
ATOM 747 C C . TYR A 1 86 ? 4.532 -8.740 -11.311 1.00 91.00 86 TYR A 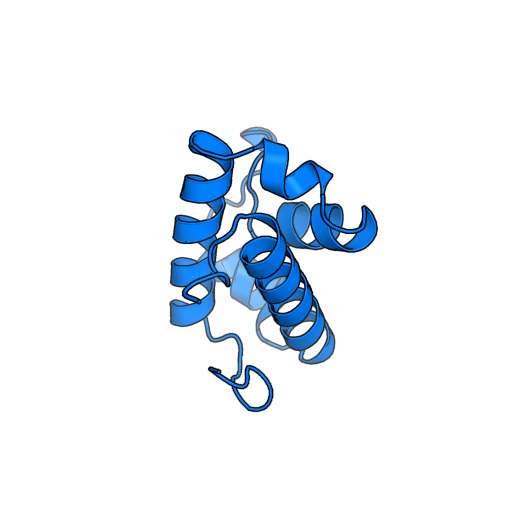C 1
ATOM 749 O O . TYR A 1 86 ? 5.200 -9.750 -11.545 1.00 91.00 86 TYR A O 1
ATOM 757 N N . LYS A 1 87 ? 4.166 -7.890 -12.275 1.00 90.38 87 LYS A N 1
ATOM 758 C CA . LYS A 1 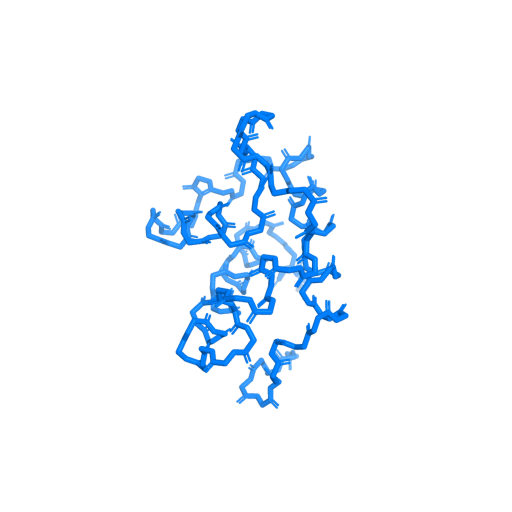87 ? 4.600 -8.036 -13.669 1.00 90.38 87 LYS A CA 1
ATOM 759 C C . LYS A 1 87 ? 6.090 -7.768 -13.830 1.00 90.38 87 LYS A C 1
ATOM 761 O O . LYS A 1 87 ? 6.748 -8.541 -14.522 1.00 90.38 87 LYS A O 1
ATOM 766 N N . VAL A 1 88 ? 6.610 -6.711 -13.204 1.00 89.94 88 VAL A N 1
ATOM 767 C CA . VAL A 1 88 ? 8.034 -6.353 -13.321 1.00 89.94 88 VAL A CA 1
ATOM 768 C C . VAL A 1 88 ? 8.930 -7.304 -12.532 1.00 89.94 88 VAL A C 1
ATOM 770 O O . VAL A 1 88 ? 9.966 -7.713 -13.042 1.00 89.94 88 VAL A O 1
ATOM 773 N N . ALA A 1 89 ? 8.478 -7.792 -11.373 1.00 83.06 89 ALA A N 1
ATOM 774 C CA . ALA A 1 89 ? 9.239 -8.720 -10.534 1.00 83.06 89 ALA A CA 1
ATOM 775 C C . ALA A 1 89 ? 9.375 -10.147 -11.114 1.00 83.06 89 ALA A C 1
ATOM 777 O O . ALA A 1 89 ? 9.706 -11.092 -10.399 1.00 83.06 89 ALA A O 1
ATOM 778 N N . GLY A 1 90 ? 9.021 -10.364 -12.386 1.00 73.25 90 GLY A N 1
ATOM 779 C CA . GLY A 1 90 ? 9.072 -11.679 -13.033 1.00 73.25 90 GLY A CA 1
ATOM 780 C C . GLY A 1 90 ? 8.055 -12.695 -12.495 1.00 73.25 90 GLY A C 1
ATOM 781 O O . GLY A 1 90 ? 7.952 -13.803 -13.018 1.00 73.25 90 GLY A O 1
ATOM 782 N N . ALA A 1 91 ? 7.220 -12.316 -11.522 1.00 59.84 91 ALA A N 1
ATOM 783 C CA . ALA A 1 91 ? 6.147 -13.150 -10.979 1.00 59.84 91 ALA A CA 1
ATOM 784 C C . ALA A 1 91 ? 4.955 -13.323 -11.955 1.00 59.84 91 ALA A C 1
ATOM 786 O O . ALA A 1 91 ? 3.940 -13.929 -11.604 1.00 59.84 91 ALA A O 1
ATOM 787 N N . GLY A 1 92 ? 5.095 -12.826 -13.191 1.00 46.31 92 GLY A N 1
ATOM 788 C CA . GLY A 1 92 ? 4.190 -13.012 -14.326 1.00 46.31 92 GLY A CA 1
ATOM 789 C C . GLY A 1 92 ? 4.802 -13.733 -15.536 1.00 46.31 92 GLY A C 1
ATOM 790 O O . GLY A 1 92 ? 4.223 -13.649 -16.617 1.00 46.31 92 GLY A O 1
ATOM 791 N N . GLY A 1 93 ? 5.939 -14.423 -15.387 1.00 40.53 93 GLY A N 1
ATOM 792 C CA . GLY A 1 93 ? 6.615 -15.142 -16.473 1.00 40.53 93 GLY A CA 1
ATOM 793 C C . GLY A 1 93 ? 6.808 -16.630 -16.190 1.00 40.53 93 GLY A C 1
ATOM 794 O O . GLY A 1 93 ? 7.933 -17.072 -15.995 1.00 40.53 93 GLY A O 1
ATOM 795 N N . VAL A 1 94 ? 5.725 -17.411 -16.193 1.00 39.84 94 VAL A N 1
ATOM 796 C CA . VAL A 1 94 ? 5.820 -18.844 -16.520 1.00 39.84 94 VAL A CA 1
ATOM 797 C C . VAL A 1 94 ? 5.356 -18.970 -17.966 1.00 39.84 94 VAL A C 1
ATOM 799 O O . VAL A 1 94 ? 4.155 -18.994 -18.240 1.00 39.84 94 VAL A O 1
ATOM 802 N N . GLY A 1 95 ? 6.323 -18.917 -18.878 1.00 34.81 95 GLY A N 1
ATOM 803 C C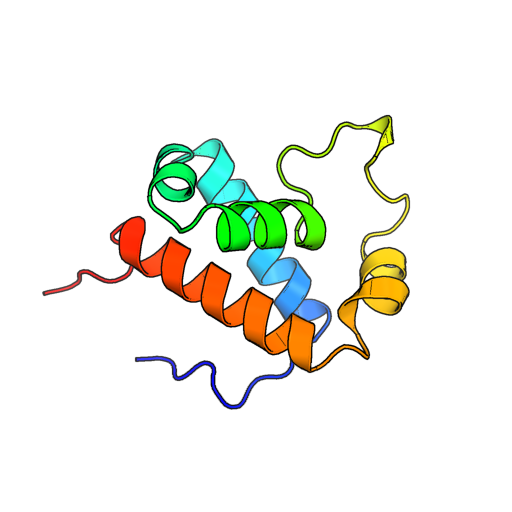A . GLY A 1 95 ? 6.200 -19.385 -20.255 1.00 34.81 95 GLY A CA 1
ATOM 804 C C . GLY A 1 95 ? 6.942 -20.701 -20.388 1.00 34.81 95 GLY A C 1
ATOM 805 O O . GLY A 1 95 ? 8.016 -20.809 -19.754 1.00 34.81 95 GLY A O 1
#

Foldseek 3Di:
DPPPPPDACDPVNLVVLLVVVLVCCVPPVVLLVQADPVLSVLCCVSSVDVPPPVRDDPDNVVSCVPPPRPDPVSRVSNVVSSVSSCVSVCVPDPD

Radius of gyration: 13.18 Å; chains: 1; bounding box: 29×27×36 Å

Secondary structure (DSSP, 8-state):
---GGG----HHHHHHHHHHHHHHHHH-GGGGTSS-HHHHHHHHHHH-TT--GGGS-S-HHHHIIIIITT-HHHHHHHHHHHHHHHHHTTTT---

pLDDT: mean 85.44, std 15.94, range [34.81, 95.88]